Protein AF-A0A4U9IU90-F1 (afdb_monomer)

Nearest PDB structures (foldseek):
  8qzl-assembly1_B  TM=9.603E-01  e=3.098E-11  Klebsiella pneumoniae subsp. pneumoniae DSM 30104 = JCM 1662 = NBRC 14940
  6iol-assembly1_F  TM=9.465E-01  e=9.280E-11  Pseudomonas aeruginosa PAO1
  7b8q-assembly1_A  TM=9.699E-01  e=6.281E-09  Acinetobacter baumannii AYE
  4mt1-assembly1_A  TM=9.505E-01  e=1.331E-08  Neisseria gonorrhoeae PID332
  7b8p-assembly1_B  TM=9.385E-01  e=1.993E-08  Acinetobacter baumannii AYE

Solvent-accessible surface area (backbone atoms only — not comparable to full-atom values): 8534 Å² total; per-residue (Å²): 137,86,73,94,80,64,65,62,66,59,52,53,51,52,50,51,52,49,54,48,51,54,52,52,48,53,52,49,51,41,52,54,40,36,69,75,63,74,38,76,75,67,33,47,53,47,61,54,48,54,58,54,50,52,54,49,49,52,51,52,35,54,74,74,68,51,74,93,44,73,67,56,53,52,51,51,61,58,44,48,60,58,56,47,49,57,40,47,55,52,54,52,44,24,51,48,38,28,69,76,70,66,40,58,72,70,58,14,41,55,52,32,43,72,72,43,49,68,55,54,54,49,50,53,52,52,52,47,56,57,61,64,44,54,85,74,46,97,61,57,74,75,56,54,69,73,66,59,132

Organism: NCBI:txid83655

pLDDT: mean 81.22, std 13.05, range [38.81, 95.06]

Mean predicted aligned error: 9.01 Å

Foldseek 3Di:
DDDPDDCPVVFVVLVVVLVVVVVVLLVVQLVVLCVVVVDNVLSVQLSVQLVVVLVVVVVVCVVVVHDDDPVVSVVSSVVSVVSSVLSCLLSVLLVVQCVPVVDDSVVSSVVSCVVCVVVSVVVVVVVCVVVVVVVVDPAPPVRVVVPDD

Radius of gyration: 19.69 Å; Cα contacts (8 Å, |Δi|>4): 58; chains: 1; bounding box: 50×39×54 Å

Structure (mmCIF, N/CA/C/O backbone):
data_AF-A0A4U9IU90-F1
#
_entry.id   AF-A0A4U9IU90-F1
#
loop_
_atom_site.gro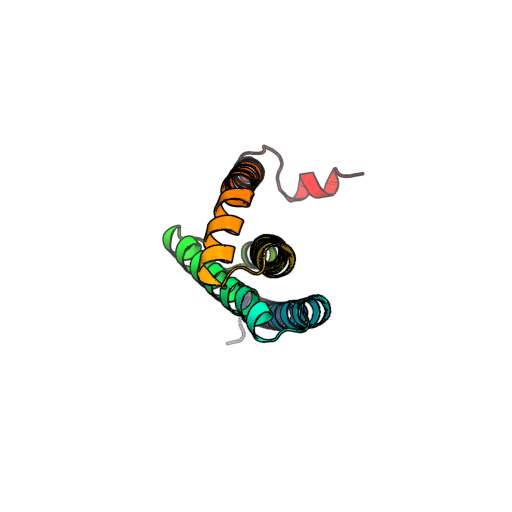up_PDB
_atom_site.id
_atom_site.type_symbol
_atom_site.label_atom_id
_atom_site.label_alt_id
_atom_site.label_comp_id
_atom_site.label_asym_id
_atom_site.label_entity_id
_atom_site.label_seq_id
_atom_site.pdbx_PDB_ins_code
_atom_site.Cartn_x
_atom_site.Cartn_y
_atom_site.Cartn_z
_atom_site.occupancy
_atom_site.B_iso_or_equiv
_atom_site.auth_seq_id
_atom_site.auth_comp_id
_atom_site.auth_asym_id
_atom_site.auth_atom_id
_atom_site.pdbx_PDB_model_num
ATOM 1 N N . MET A 1 1 ? 27.125 -20.574 -32.567 1.00 44.12 1 MET A N 1
ATOM 2 C CA . MET A 1 1 ? 27.398 -19.127 -32.691 1.00 44.12 1 MET A CA 1
ATOM 3 C C . MET A 1 1 ? 27.398 -18.548 -31.287 1.00 44.12 1 MET A C 1
ATOM 5 O O . MET A 1 1 ? 26.368 -18.614 -30.635 1.00 44.12 1 MET A O 1
ATOM 9 N N . VAL A 1 2 ? 28.553 -18.103 -30.790 1.00 51.62 2 VAL A N 1
ATOM 10 C CA . VAL A 1 2 ? 28.676 -17.424 -29.490 1.00 51.62 2 VAL A CA 1
ATOM 11 C C . VAL A 1 2 ? 28.617 -15.930 -29.779 1.00 51.62 2 VAL A C 1
ATOM 13 O O . VAL A 1 2 ? 29.464 -15.429 -30.515 1.00 51.62 2 VAL A O 1
ATOM 16 N N . TYR A 1 3 ? 27.593 -15.244 -29.272 1.00 51.06 3 TYR A N 1
ATOM 17 C CA . TYR A 1 3 ? 27.469 -13.793 -29.396 1.00 51.06 3 TYR A CA 1
ATOM 18 C C . TYR A 1 3 ? 28.326 -13.130 -28.299 1.00 51.06 3 TYR A C 1
ATOM 20 O O . TYR A 1 3 ? 28.070 -13.366 -27.121 1.00 51.06 3 TYR A O 1
ATOM 28 N N . PRO A 1 4 ? 29.357 -12.335 -28.649 1.00 58.31 4 PRO A N 1
ATOM 29 C CA . PRO A 1 4 ? 30.333 -11.801 -27.690 1.00 58.31 4 PRO A CA 1
ATOM 30 C C . PRO A 1 4 ? 29.807 -10.647 -26.817 1.00 58.31 4 PRO A C 1
ATOM 32 O O . PRO A 1 4 ? 30.461 -10.279 -25.848 1.00 58.31 4 PRO A O 1
ATOM 35 N N . TYR A 1 5 ? 28.632 -10.097 -27.131 1.00 50.88 5 TYR A N 1
ATOM 36 C CA . TYR A 1 5 ? 27.915 -9.121 -26.309 1.00 50.88 5 TYR A CA 1
ATOM 37 C C . TYR A 1 5 ? 26.429 -9.466 -26.338 1.00 50.88 5 TYR A C 1
ATOM 39 O O . TYR A 1 5 ? 25.689 -9.027 -27.216 1.00 50.88 5 TYR A O 1
ATOM 47 N N . ASP A 1 6 ? 26.013 -10.298 -25.390 1.00 50.28 6 ASP A N 1
ATOM 48 C CA . ASP A 1 6 ? 24.611 -10.601 -25.147 1.00 50.28 6 ASP A CA 1
ATOM 49 C C . ASP A 1 6 ? 24.228 -10.033 -23.776 1.00 50.28 6 ASP A C 1
ATOM 51 O O . ASP A 1 6 ? 24.677 -10.509 -22.733 1.00 50.28 6 ASP A O 1
ATOM 55 N N . THR A 1 7 ? 23.433 -8.964 -23.770 1.00 62.66 7 THR A N 1
ATOM 56 C CA . THR A 1 7 ? 22.899 -8.361 -22.540 1.00 62.66 7 THR A CA 1
ATOM 57 C C . THR A 1 7 ? 21.668 -9.111 -22.024 1.00 62.66 7 THR A C 1
ATOM 59 O O . THR A 1 7 ? 21.265 -8.915 -20.878 1.00 62.66 7 THR A O 1
ATOM 62 N N . THR A 1 8 ? 21.099 -10.023 -22.820 1.00 68.44 8 THR A N 1
ATOM 63 C CA . THR A 1 8 ? 19.939 -10.851 -22.465 1.00 68.44 8 THR A CA 1
ATOM 64 C C . THR A 1 8 ? 20.164 -11.723 -21.219 1.00 68.44 8 THR A C 1
ATOM 66 O O . THR A 1 8 ? 19.279 -11.730 -20.357 1.00 68.44 8 THR A O 1
ATOM 69 N N . PRO A 1 9 ? 21.312 -12.416 -21.025 1.00 69.44 9 PRO A N 1
ATOM 70 C CA . PRO A 1 9 ? 21.584 -13.131 -19.776 1.00 69.44 9 PRO A CA 1
ATOM 71 C C . PRO A 1 9 ? 21.613 -12.199 -18.559 1.00 69.44 9 PRO A C 1
ATOM 73 O O . PRO A 1 9 ? 21.065 -12.551 -17.517 1.00 69.44 9 PRO A O 1
ATOM 76 N N . PHE A 1 10 ? 22.156 -10.985 -18.690 1.00 63.22 10 PHE A N 1
ATOM 77 C CA . PHE A 1 10 ? 22.214 -10.018 -17.589 1.00 63.22 10 PHE A CA 1
ATOM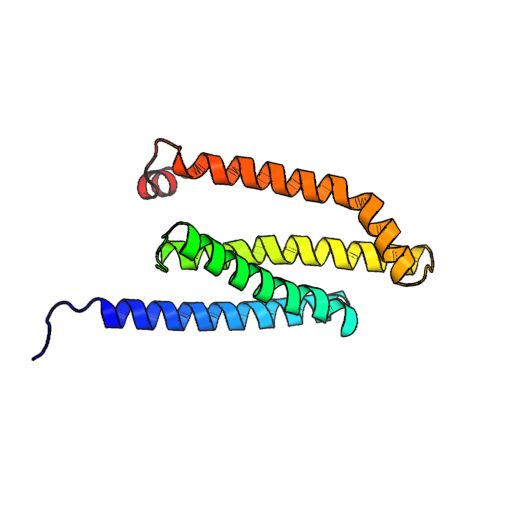 78 C C . PHE A 1 10 ? 20.824 -9.479 -17.210 1.00 63.22 10 PHE A C 1
ATOM 80 O O . PHE A 1 10 ? 20.489 -9.384 -16.028 1.00 63.22 10 PHE A O 1
ATOM 87 N N . VAL A 1 11 ? 19.979 -9.188 -18.207 1.00 68.19 11 VAL A N 1
ATOM 88 C CA . VAL A 1 11 ? 18.581 -8.772 -18.000 1.00 68.19 11 VAL A CA 1
ATOM 89 C C . VAL A 1 11 ? 17.774 -9.891 -17.340 1.00 68.19 11 VAL A C 1
ATOM 91 O O . VAL A 1 11 ? 17.037 -9.641 -16.390 1.00 68.19 11 VAL A O 1
ATOM 94 N N . LYS A 1 12 ? 17.945 -11.141 -17.785 1.00 73.31 12 LYS A N 1
ATOM 95 C CA . LYS A 1 12 ? 17.222 -12.292 -17.228 1.00 73.31 12 LYS A CA 1
ATOM 96 C C . LYS A 1 12 ? 17.593 -12.563 -15.766 1.00 73.31 12 LYS A C 1
ATOM 98 O O . LYS A 1 12 ? 16.704 -12.833 -14.963 1.00 73.31 12 LYS A O 1
ATOM 103 N N . ILE A 1 13 ? 18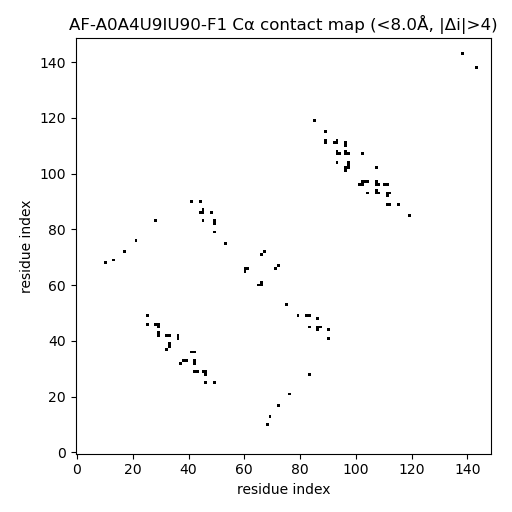.877 -12.444 -15.418 1.00 73.62 13 ILE A N 1
ATOM 104 C CA . ILE A 1 13 ? 19.359 -12.573 -14.033 1.00 73.62 13 ILE A CA 1
ATOM 105 C C . ILE A 1 13 ? 18.826 -11.421 -13.172 1.00 73.62 13 ILE A C 1
ATOM 107 O O . ILE A 1 13 ? 18.309 -11.664 -12.087 1.00 73.62 13 ILE A O 1
ATOM 111 N N . SER A 1 14 ? 18.859 -10.186 -13.681 1.00 66.94 14 SER A N 1
ATOM 112 C CA . SER A 1 14 ? 18.351 -9.009 -12.961 1.00 66.94 14 SER A CA 1
ATOM 113 C C . SER A 1 14 ? 16.845 -9.096 -12.687 1.00 66.94 14 SER A C 1
ATOM 115 O O . SER A 1 14 ? 16.394 -8.747 -11.601 1.00 66.94 14 SER A O 1
ATOM 117 N N . ILE A 1 15 ? 16.054 -9.604 -13.640 1.00 75.00 15 ILE A N 1
ATOM 118 C CA . ILE A 1 15 ? 14.620 -9.854 -13.425 1.00 75.00 15 ILE A CA 1
ATOM 119 C C . ILE A 1 15 ? 14.416 -10.933 -12.359 1.00 75.00 15 ILE A C 1
ATOM 121 O O . ILE A 1 15 ? 13.566 -10.764 -11.488 1.00 75.00 15 ILE A O 1
ATOM 125 N N . HIS A 1 16 ? 15.183 -12.025 -12.409 1.00 78.00 16 HIS A N 1
ATOM 126 C CA . HIS A 1 16 ? 15.056 -13.111 -11.439 1.00 78.00 16 HIS A CA 1
ATOM 127 C C . HIS A 1 16 ? 15.366 -12.653 -10.009 1.00 78.00 16 HIS A C 1
ATOM 129 O O . HIS A 1 16 ? 14.582 -12.933 -9.104 1.00 78.00 16 HIS A O 1
ATOM 135 N N . GLU A 1 17 ? 16.456 -11.905 -9.820 1.00 77.00 17 GLU A N 1
ATOM 136 C CA . GLU A 1 17 ? 16.823 -11.340 -8.518 1.00 77.00 17 GLU A CA 1
ATO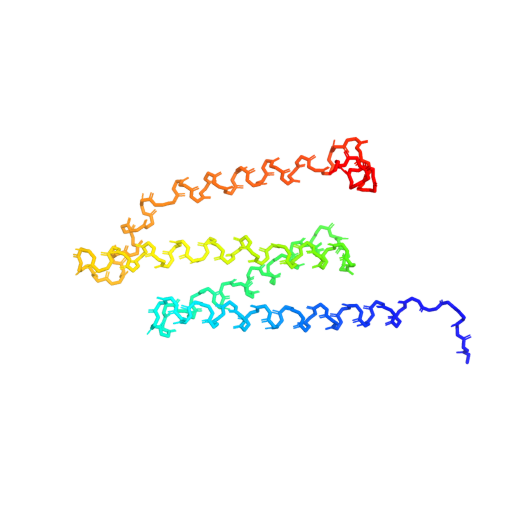M 137 C C . GLU A 1 17 ? 15.736 -10.405 -7.987 1.00 77.00 17 GLU A C 1
ATOM 139 O O . GLU A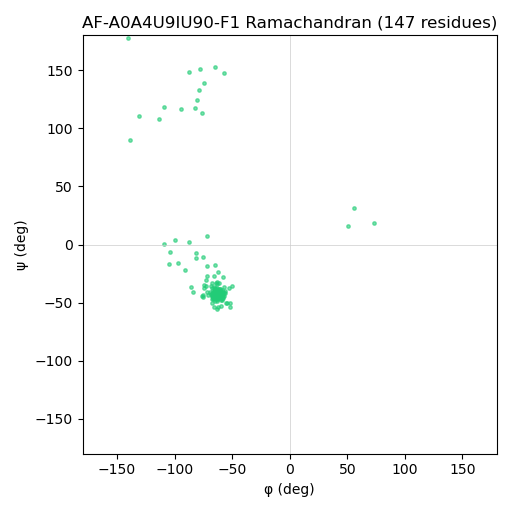 1 17 ? 15.298 -10.564 -6.855 1.00 77.00 17 GLU A O 1
ATOM 144 N N . VAL A 1 18 ? 15.201 -9.500 -8.812 1.00 74.81 18 VAL A N 1
ATOM 145 C CA . VAL A 1 18 ? 14.134 -8.595 -8.358 1.00 74.81 18 VAL A CA 1
ATOM 146 C C . VAL A 1 18 ? 12.869 -9.362 -7.991 1.00 74.81 18 VAL A C 1
ATOM 148 O O . VAL A 1 18 ? 12.259 -9.059 -6.974 1.00 74.81 18 VAL A O 1
ATOM 151 N N . VAL A 1 19 ? 12.465 -10.369 -8.771 1.00 78.94 19 VAL A N 1
ATOM 152 C CA . VAL A 1 19 ? 11.297 -11.198 -8.425 1.00 78.94 19 VAL A CA 1
ATOM 153 C C . VAL A 1 19 ? 11.510 -11.906 -7.086 1.00 78.94 19 VAL A C 1
ATOM 155 O O . VAL A 1 19 ? 10.589 -11.960 -6.271 1.00 78.94 19 VAL A O 1
ATOM 158 N N . LYS A 1 20 ? 12.725 -12.397 -6.825 1.00 82.75 20 LYS A N 1
ATOM 159 C CA . LYS A 1 20 ? 13.089 -12.977 -5.532 1.00 82.75 20 LYS A CA 1
ATOM 160 C C . LYS A 1 20 ? 13.000 -11.938 -4.410 1.00 82.75 20 LYS A C 1
ATOM 162 O O . LYS A 1 20 ? 12.353 -12.209 -3.404 1.00 82.75 20 LYS A O 1
ATOM 167 N N . THR A 1 21 ? 13.544 -10.736 -4.608 1.00 82.31 21 THR A N 1
ATOM 168 C CA . THR A 1 21 ? 13.454 -9.635 -3.634 1.00 82.31 21 THR A CA 1
ATOM 169 C C . THR A 1 21 ? 12.008 -9.204 -3.381 1.00 82.31 21 THR A C 1
ATOM 171 O O . THR A 1 21 ? 11.645 -8.940 -2.240 1.00 82.31 21 THR A O 1
ATOM 174 N N . LEU A 1 22 ? 11.149 -9.172 -4.408 1.00 78.94 22 LEU A N 1
ATOM 175 C CA . LEU A 1 22 ? 9.717 -8.889 -4.254 1.00 78.94 22 LEU A CA 1
ATOM 176 C C . LEU A 1 22 ? 9.041 -9.943 -3.368 1.00 78.94 22 LEU A C 1
ATOM 178 O O . LEU A 1 22 ? 8.247 -9.598 -2.495 1.00 78.94 22 LEU A O 1
ATOM 182 N N . PHE A 1 23 ? 9.370 -11.221 -3.566 1.00 84.31 23 PHE A N 1
ATOM 183 C CA . PHE A 1 23 ? 8.822 -12.308 -2.759 1.00 84.31 23 PHE A CA 1
ATOM 184 C C . PHE A 1 23 ? 9.313 -12.254 -1.305 1.00 84.31 23 PHE A C 1
ATOM 186 O O . PHE A 1 23 ? 8.511 -12.364 -0.378 1.00 84.31 23 PHE A O 1
ATOM 193 N N . GLU A 1 24 ? 10.610 -12.014 -1.097 1.00 85.62 24 GLU A N 1
ATOM 194 C CA . GLU A 1 24 ? 11.198 -11.797 0.229 1.00 85.62 24 GLU A CA 1
ATOM 195 C C . GLU A 1 24 ? 10.552 -10.597 0.937 1.00 85.62 24 GLU A C 1
ATOM 197 O O . GLU A 1 24 ? 10.175 -10.706 2.103 1.00 85.62 24 GLU A O 1
ATOM 202 N N . ALA A 1 25 ? 10.335 -9.484 0.228 1.00 82.44 25 ALA A N 1
ATOM 203 C CA . ALA A 1 25 ? 9.681 -8.296 0.770 1.00 82.44 25 ALA A CA 1
ATOM 204 C C . ALA A 1 25 ? 8.240 -8.580 1.218 1.00 82.44 25 ALA A C 1
ATOM 206 O O . ALA A 1 25 ? 7.859 -8.188 2.318 1.00 82.44 25 ALA A O 1
ATOM 207 N N . ILE A 1 26 ? 7.446 -9.305 0.421 1.00 82.62 26 ILE A N 1
ATOM 208 C CA . ILE A 1 26 ? 6.070 -9.679 0.793 1.00 82.62 26 ILE A CA 1
ATOM 209 C C . ILE A 1 26 ? 6.060 -10.543 2.063 1.00 82.62 26 ILE A C 1
ATOM 211 O O . ILE A 1 26 ? 5.240 -10.313 2.954 1.00 82.62 26 ILE A O 1
ATOM 215 N N . ILE A 1 27 ? 6.979 -11.508 2.174 1.00 87.44 27 ILE A N 1
ATOM 216 C CA . ILE A 1 27 ? 7.109 -12.349 3.375 1.00 87.44 27 ILE A CA 1
ATOM 217 C C . ILE A 1 27 ? 7.487 -11.503 4.593 1.00 87.44 27 ILE A C 1
ATOM 219 O O . ILE A 1 27 ? 6.900 -11.670 5.662 1.00 87.44 27 ILE A O 1
ATOM 223 N N . LEU A 1 28 ? 8.447 -10.588 4.443 1.00 86.31 28 LEU A N 1
ATOM 224 C CA . LEU A 1 28 ? 8.873 -9.703 5.525 1.00 86.31 28 LEU A CA 1
ATOM 225 C C . LEU A 1 28 ? 7.731 -8.800 5.995 1.00 86.31 28 LEU A C 1
ATOM 227 O O . LEU A 1 28 ? 7.493 -8.704 7.197 1.00 86.31 28 LEU A O 1
ATOM 231 N N . VAL A 1 29 ? 6.976 -8.206 5.069 1.00 82.62 29 VAL A N 1
ATOM 232 C CA . VAL A 1 29 ? 5.786 -7.406 5.390 1.00 82.62 29 VAL A CA 1
ATOM 233 C C . VAL A 1 29 ? 4.766 -8.248 6.150 1.00 82.62 29 VAL A C 1
ATOM 235 O O . VAL A 1 29 ? 4.268 -7.811 7.184 1.00 82.62 29 VAL A O 1
ATOM 238 N N . PHE A 1 30 ? 4.486 -9.472 5.695 1.00 84.69 30 PHE A N 1
ATOM 239 C CA . PHE A 1 30 ? 3.567 -10.372 6.393 1.00 84.69 30 PHE A CA 1
ATOM 240 C C . PHE A 1 30 ? 4.027 -10.668 7.827 1.00 84.69 30 PHE A C 1
ATOM 242 O O . PHE A 1 30 ? 3.221 -10.588 8.753 1.00 84.69 30 PHE A O 1
ATOM 249 N N . LEU A 1 31 ? 5.313 -10.972 8.029 1.00 86.94 31 LEU A N 1
ATOM 250 C CA . LEU A 1 31 ? 5.870 -11.268 9.352 1.00 86.94 31 LEU A CA 1
ATOM 251 C C . LEU A 1 31 ? 5.805 -10.066 10.295 1.00 86.94 31 LEU A C 1
ATOM 253 O O . LEU A 1 31 ? 5.380 -10.216 11.440 1.00 86.94 31 LEU A O 1
ATOM 257 N N . VAL A 1 32 ? 6.193 -8.880 9.821 1.00 84.81 32 VAL A N 1
ATOM 258 C CA . VAL A 1 32 ? 6.138 -7.648 10.618 1.00 84.81 32 VAL A CA 1
ATOM 259 C C . VAL A 1 32 ? 4.690 -7.333 10.987 1.00 84.81 32 VAL A C 1
ATOM 261 O O . VAL A 1 32 ? 4.389 -7.132 12.160 1.00 84.81 32 VAL A O 1
ATOM 264 N N . MET A 1 33 ? 3.766 -7.399 10.027 1.00 80.88 33 MET A N 1
ATOM 265 C CA . MET A 1 33 ? 2.346 -7.168 10.293 1.00 80.88 33 MET A CA 1
ATOM 266 C C . MET A 1 33 ? 1.765 -8.172 11.280 1.00 80.88 33 MET A C 1
ATOM 268 O O . MET A 1 33 ? 1.009 -7.797 12.175 1.00 80.88 33 MET A O 1
ATOM 272 N N . TYR A 1 34 ? 2.133 -9.445 11.153 1.00 84.69 34 TYR A N 1
ATOM 273 C CA . TYR A 1 34 ? 1.698 -10.480 12.083 1.00 84.69 34 TYR A CA 1
ATOM 274 C C . TYR A 1 34 ? 2.195 -10.240 13.505 1.00 84.69 34 TYR A C 1
ATOM 276 O O . TYR A 1 34 ? 1.440 -10.445 14.455 1.00 84.69 34 TYR A O 1
ATOM 284 N N . LEU A 1 35 ? 3.422 -9.743 13.655 1.00 85.88 35 LEU A N 1
ATOM 285 C CA . LEU A 1 35 ? 3.991 -9.408 14.953 1.00 85.88 35 LEU A CA 1
ATOM 286 C C . LEU A 1 35 ? 3.258 -8.240 15.634 1.00 85.88 35 LEU A C 1
ATOM 288 O O . LEU A 1 35 ? 3.010 -8.315 16.835 1.00 85.88 35 LEU A O 1
ATOM 292 N N . PHE A 1 36 ? 2.882 -7.200 14.884 1.00 78.88 36 PHE A N 1
ATOM 293 C CA . PHE A 1 36 ? 2.178 -6.035 15.435 1.00 78.88 36 PHE A CA 1
ATOM 294 C C . PHE A 1 36 ? 0.696 -6.301 15.722 1.00 78.88 36 PHE A C 1
ATOM 296 O O . PHE A 1 36 ? 0.202 -5.919 16.779 1.00 78.88 36 PHE A O 1
ATOM 303 N N . LEU A 1 37 ? -0.018 -6.956 14.800 1.00 76.00 37 LEU A N 1
ATOM 304 C CA . LEU A 1 37 ? -1.474 -7.111 14.897 1.00 76.00 37 LEU A CA 1
ATOM 305 C C . LEU A 1 37 ? -1.916 -8.385 15.621 1.00 76.00 37 LEU A C 1
ATOM 307 O O . LEU A 1 37 ? -3.060 -8.448 16.060 1.00 76.00 37 LEU A O 1
ATOM 311 N N . GLN A 1 38 ? -1.067 -9.420 15.700 1.00 82.19 38 GLN A N 1
ATOM 312 C CA . GLN A 1 38 ? -1.375 -10.731 16.304 1.00 82.19 38 GLN A CA 1
ATOM 313 C C . GLN A 1 38 ? -2.688 -11.386 15.808 1.00 82.19 38 GLN A C 1
ATOM 315 O O . GLN A 1 38 ? -3.195 -12.334 16.406 1.00 82.19 38 GLN A O 1
ATOM 320 N N . ASN A 1 39 ? -3.237 -10.910 14.686 1.00 80.56 39 ASN A N 1
ATOM 321 C CA . ASN A 1 39 ? -4.503 -11.339 14.105 1.00 80.56 39 ASN A CA 1
ATOM 322 C C . ASN A 1 39 ? -4.307 -11.636 12.615 1.00 80.56 39 ASN A C 1
ATOM 324 O O . ASN A 1 39 ? -4.136 -10.728 11.802 1.00 80.56 39 ASN A O 1
ATOM 328 N N . LEU A 1 40 ? -4.397 -12.918 12.244 1.00 79.75 40 LEU A N 1
ATOM 329 C CA . LEU A 1 40 ? -4.206 -13.385 10.864 1.00 79.75 40 LEU A CA 1
ATOM 330 C C . LEU A 1 40 ? -5.163 -12.737 9.855 1.00 79.75 40 LEU A C 1
ATOM 332 O O . LEU A 1 40 ? -4.846 -12.636 8.674 1.00 79.75 40 LEU A O 1
ATOM 336 N N . ARG A 1 41 ? -6.356 -12.316 10.286 1.00 83.12 41 ARG A N 1
ATOM 337 C CA . ARG A 1 41 ? -7.344 -11.731 9.369 1.00 83.12 41 ARG A CA 1
ATOM 338 C C . ARG A 1 41 ? -6.963 -10.314 8.959 1.00 83.12 41 ARG A C 1
ATOM 340 O O . ARG A 1 41 ? -7.161 -9.954 7.804 1.00 83.12 41 ARG A O 1
ATOM 347 N N . ALA A 1 42 ? -6.411 -9.538 9.888 1.00 82.44 42 ALA A N 1
ATOM 348 C CA . ALA A 1 42 ? -5.981 -8.171 9.630 1.00 82.44 42 ALA A CA 1
ATOM 349 C C . ALA A 1 42 ? -4.703 -8.139 8.777 1.00 82.44 42 ALA A C 1
ATOM 351 O O . ALA A 1 42 ? -4.567 -7.304 7.886 1.00 82.44 42 ALA A O 1
ATOM 352 N N . THR A 1 43 ? -3.799 -9.101 8.980 1.00 85.50 43 THR A N 1
ATOM 353 C CA . THR A 1 43 ? -2.522 -9.174 8.253 1.00 85.50 43 THR A CA 1
ATOM 354 C C . THR A 1 43 ? -2.680 -9.576 6.792 1.00 85.50 43 THR A C 1
ATOM 356 O O . THR A 1 43 ? -1.875 -9.174 5.958 1.00 85.50 43 THR A O 1
ATOM 359 N N . LEU A 1 44 ? -3.739 -10.318 6.453 1.00 86.12 44 LEU A N 1
ATOM 360 C CA . LEU A 1 44 ? -4.042 -10.686 5.069 1.00 86.12 44 LEU A CA 1
ATOM 361 C C . LEU A 1 44 ? -4.397 -9.479 4.191 1.00 86.12 44 LEU A C 1
ATOM 363 O O . LEU A 1 44 ? -4.181 -9.534 2.980 1.00 86.12 44 LEU A O 1
ATOM 367 N N . ILE A 1 45 ? -4.923 -8.397 4.776 1.00 88.56 45 ILE A N 1
ATOM 368 C CA . ILE A 1 45 ? -5.372 -7.222 4.019 1.00 88.56 45 ILE A CA 1
ATOM 369 C C . ILE A 1 45 ? -4.181 -6.556 3.288 1.00 88.56 45 ILE A C 1
ATOM 371 O O . ILE A 1 45 ? -4.227 -6.495 2.056 1.00 88.56 45 ILE A O 1
ATOM 375 N N . PRO A 1 46 ? -3.080 -6.149 3.962 1.00 85.75 46 PRO A N 1
ATOM 376 C CA . PRO A 1 46 ? -1.890 -5.632 3.282 1.00 85.75 46 PRO A CA 1
ATOM 377 C C . PRO A 1 46 ? -1.229 -6.655 2.352 1.00 85.75 46 PRO A C 1
ATOM 379 O O . PRO A 1 46 ? -0.792 -6.301 1.258 1.00 85.75 46 PRO A O 1
ATOM 382 N N . THR A 1 47 ? -1.173 -7.931 2.754 1.00 86.38 47 THR A N 1
ATOM 383 C CA . THR A 1 47 ? -0.512 -8.989 1.970 1.00 86.38 47 THR A CA 1
ATOM 384 C C . THR A 1 47 ? -1.148 -9.195 0.602 1.00 86.38 47 THR A C 1
ATOM 386 O O . THR A 1 47 ? -0.440 -9.512 -0.347 1.00 86.38 47 THR A O 1
ATOM 389 N N . ILE A 1 48 ? -2.463 -9.003 0.479 1.00 88.56 48 ILE A N 1
ATOM 390 C CA . ILE A 1 48 ? -3.165 -9.077 -0.808 1.00 88.56 48 ILE A CA 1
ATOM 391 C C . ILE A 1 48 ? -3.107 -7.731 -1.543 1.00 88.56 48 ILE A C 1
ATOM 393 O O . ILE A 1 48 ? -2.972 -7.711 -2.766 1.00 88.56 48 ILE A O 1
ATOM 397 N N . ALA A 1 49 ? -3.172 -6.610 -0.821 1.00 88.50 49 ALA A N 1
ATOM 398 C CA . ALA A 1 49 ? -3.151 -5.279 -1.422 1.00 88.50 49 ALA A CA 1
ATOM 399 C C . ALA A 1 49 ? -1.859 -5.010 -2.214 1.00 88.50 49 ALA A C 1
ATOM 401 O O . ALA A 1 49 ? -1.927 -4.550 -3.354 1.00 88.50 49 ALA A O 1
ATOM 402 N N . VAL A 1 50 ? -0.692 -5.353 -1.657 1.00 87.31 50 VAL A N 1
ATOM 403 C CA . VAL A 1 50 ? 0.612 -5.081 -2.291 1.00 87.31 50 VAL A CA 1
ATOM 404 C C . VAL A 1 50 ? 0.746 -5.751 -3.673 1.00 87.31 50 VAL A C 1
ATOM 406 O O . VAL A 1 50 ? 1.003 -5.036 -4.645 1.00 87.31 50 VAL A O 1
ATOM 409 N N . PRO A 1 51 ? 0.518 -7.072 -3.840 1.00 86.56 51 PRO A N 1
ATOM 410 C CA . PRO A 1 51 ? 0.542 -7.715 -5.155 1.00 86.56 51 PRO A CA 1
ATOM 411 C C . PRO A 1 51 ? -0.444 -7.112 -6.157 1.00 86.56 51 PRO A C 1
ATOM 413 O O . PRO A 1 51 ? -0.099 -6.945 -7.326 1.00 86.56 51 PRO A O 1
ATOM 416 N N . VAL A 1 52 ? -1.661 -6.773 -5.718 1.00 91.50 52 VAL A N 1
ATOM 417 C CA . VAL A 1 52 ? -2.693 -6.204 -6.599 1.00 91.50 52 VAL A CA 1
ATOM 418 C C . VAL A 1 52 ? -2.243 -4.856 -7.156 1.00 91.50 52 VAL A C 1
ATOM 420 O O . VAL A 1 52 ? -2.362 -4.623 -8.360 1.00 91.50 52 VAL A O 1
ATOM 423 N N . VAL A 1 53 ? -1.675 -3.989 -6.314 1.00 90.62 53 VAL A N 1
ATOM 424 C CA . VAL A 1 53 ? -1.188 -2.682 -6.767 1.00 90.62 53 VAL A CA 1
ATOM 425 C C . VAL A 1 53 ? 0.018 -2.830 -7.691 1.00 90.62 53 VAL A C 1
ATOM 427 O O . VAL A 1 53 ? 0.039 -2.187 -8.736 1.00 90.62 53 VAL A O 1
ATOM 430 N N . LEU A 1 54 ? 0.969 -3.721 -7.384 1.00 88.38 54 LEU A N 1
ATOM 431 C CA . LEU A 1 54 ? 2.127 -3.978 -8.252 1.00 88.38 54 LEU A CA 1
ATOM 432 C C . LEU A 1 54 ? 1.705 -4.449 -9.651 1.00 88.38 54 LEU A C 1
ATOM 434 O O . LEU A 1 54 ? 2.203 -3.939 -10.655 1.00 88.38 54 LEU A O 1
ATOM 438 N N . LEU A 1 55 ? 0.749 -5.379 -9.735 1.00 88.62 55 LEU A N 1
ATOM 439 C CA . LEU A 1 55 ? 0.179 -5.819 -11.012 1.00 88.62 55 LEU A CA 1
ATOM 440 C C . LEU A 1 55 ? -0.497 -4.661 -11.761 1.00 88.62 55 LEU A C 1
ATOM 442 O O . LEU A 1 55 ? -0.323 -4.526 -12.973 1.00 88.62 55 LEU A O 1
ATOM 446 N N . GLY A 1 56 ? -1.210 -3.791 -11.041 1.00 91.62 56 GLY A N 1
ATOM 447 C CA . GLY A 1 56 ? -1.769 -2.559 -11.595 1.00 91.62 56 GLY A CA 1
ATOM 448 C C . GLY A 1 56 ? -0.696 -1.615 -12.142 1.00 91.62 56 GLY A C 1
ATOM 449 O O . GLY A 1 56 ? -0.838 -1.095 -13.24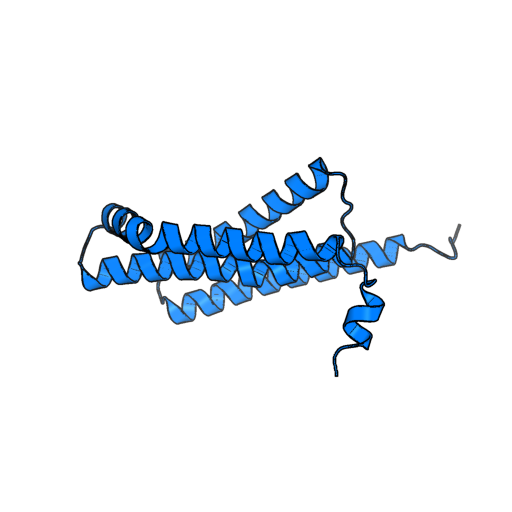8 1.00 91.62 56 GLY A O 1
ATOM 450 N N . THR A 1 57 ? 0.416 -1.439 -11.424 1.00 90.75 57 THR A N 1
ATOM 451 C CA . THR A 1 57 ? 1.552 -0.629 -11.881 1.00 90.75 57 THR A CA 1
ATOM 452 C C . THR A 1 57 ? 2.139 -1.182 -13.176 1.00 90.75 57 THR A C 1
ATOM 454 O O . THR A 1 57 ? 2.358 -0.415 -14.110 1.00 90.75 57 THR A O 1
ATOM 457 N N . PHE A 1 58 ? 2.328 -2.501 -13.290 1.00 87.25 58 PHE A N 1
ATOM 458 C CA . PHE A 1 58 ? 2.784 -3.121 -14.538 1.00 87.25 58 PHE A CA 1
ATOM 459 C C . PHE A 1 58 ? 1.822 -2.875 -15.705 1.00 87.25 58 PHE A C 1
ATOM 461 O O . PHE A 1 58 ? 2.275 -2.582 -16.811 1.00 87.25 58 PHE A O 1
ATOM 468 N N . ALA A 1 59 ? 0.509 -2.950 -15.467 1.00 89.69 59 ALA A N 1
ATOM 469 C CA . ALA A 1 59 ? -0.494 -2.669 -16.492 1.00 89.69 59 ALA A CA 1
ATOM 470 C C . ALA A 1 59 ? -0.421 -1.213 -16.981 1.00 89.69 59 ALA A C 1
ATOM 472 O O . ALA A 1 59 ? -0.455 -0.961 -18.185 1.00 89.69 59 ALA A O 1
ATOM 473 N N . VAL A 1 60 ? -0.257 -0.259 -16.060 1.00 92.12 60 VAL A N 1
ATOM 474 C CA . VAL A 1 60 ? -0.088 1.162 -16.394 1.00 92.12 60 VAL A CA 1
ATOM 475 C C . VAL A 1 60 ? 1.220 1.390 -17.155 1.00 92.12 60 VAL A C 1
ATOM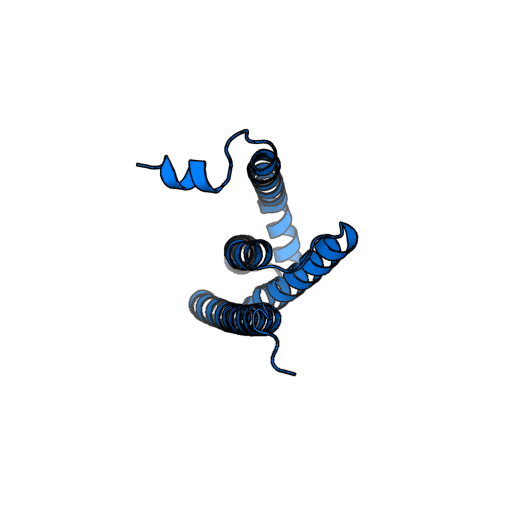 477 O O . VAL A 1 60 ? 1.206 2.026 -18.205 1.00 92.12 60 VAL A O 1
ATOM 480 N N . LEU A 1 61 ? 2.341 0.827 -16.695 1.00 87.44 61 LEU A N 1
ATOM 481 C CA . LEU A 1 61 ? 3.627 0.931 -17.394 1.00 87.44 61 LEU A CA 1
ATOM 482 C C . LEU A 1 61 ? 3.536 0.402 -18.831 1.00 87.44 61 LEU A C 1
ATOM 484 O O . LEU A 1 61 ? 3.999 1.070 -19.755 1.00 87.44 61 LEU A O 1
ATOM 488 N N . ALA A 1 62 ? 2.882 -0.746 -19.026 1.00 83.50 62 ALA A N 1
ATOM 489 C CA . ALA A 1 62 ? 2.654 -1.319 -20.347 1.00 83.50 62 ALA A CA 1
ATOM 490 C C . ALA A 1 62 ? 1.770 -0.418 -21.228 1.00 83.50 62 ALA A C 1
ATOM 492 O O . ALA A 1 62 ? 2.080 -0.229 -22.403 1.00 83.50 62 ALA A O 1
ATOM 493 N N . ALA A 1 63 ? 0.716 0.187 -20.667 1.00 90.06 63 ALA A N 1
ATOM 494 C CA . ALA A 1 63 ? -0.167 1.105 -21.389 1.00 90.06 63 ALA A CA 1
ATOM 495 C C . ALA A 1 63 ? 0.556 2.377 -21.872 1.00 90.06 63 ALA A C 1
ATOM 497 O O . ALA A 1 63 ? 0.262 2.879 -22.955 1.00 90.06 63 ALA A O 1
ATOM 498 N N . PHE A 1 64 ? 1.528 2.872 -21.103 1.00 86.88 64 PHE A N 1
ATOM 499 C CA . PHE A 1 64 ? 2.366 4.016 -21.477 1.00 86.88 64 PHE A CA 1
ATOM 500 C C . PHE A 1 64 ? 3.619 3.630 -22.291 1.00 86.88 64 PHE A C 1
ATOM 502 O O . PHE A 1 64 ? 4.416 4.500 -22.635 1.00 86.88 64 PHE A O 1
ATOM 509 N N . GLY A 1 65 ? 3.804 2.345 -22.619 1.00 82.62 65 GLY A N 1
ATOM 510 C CA . GLY A 1 65 ? 4.936 1.863 -23.417 1.00 82.62 65 GLY A CA 1
ATOM 511 C C . GLY A 1 65 ? 6.282 1.853 -22.682 1.00 82.62 65 GLY A C 1
ATOM 512 O O . GLY A 1 65 ? 7.330 1.800 -23.327 1.00 82.62 65 GLY A O 1
ATOM 513 N N . PHE A 1 66 ? 6.284 1.901 -21.346 1.00 82.12 66 PHE A N 1
ATOM 514 C CA . PHE A 1 66 ? 7.506 1.764 -20.556 1.00 82.12 66 PHE A CA 1
ATOM 515 C C . PHE A 1 66 ? 7.985 0.309 -20.537 1.00 82.12 66 PHE A C 1
ATOM 517 O O . PHE A 1 66 ? 7.201 -0.627 -20.384 1.00 82.12 66 PHE A O 1
ATOM 524 N N . SER A 1 67 ? 9.298 0.114 -20.661 1.00 79.75 67 SER A N 1
ATOM 525 C CA . SER A 1 67 ? 9.926 -1.203 -20.557 1.00 79.75 67 SER A CA 1
ATOM 526 C C . SER A 1 67 ? 10.275 -1.548 -19.111 1.00 79.75 67 SER A C 1
ATOM 528 O O . SER A 1 67 ? 10.642 -0.677 -18.322 1.00 79.75 67 SER A O 1
ATOM 530 N N . ILE A 1 68 ? 10.221 -2.840 -18.778 1.00 81.25 68 ILE A N 1
ATOM 531 C CA . ILE A 1 68 ? 10.741 -3.343 -17.504 1.00 81.25 68 ILE A CA 1
ATOM 532 C C . ILE A 1 68 ? 12.267 -3.384 -1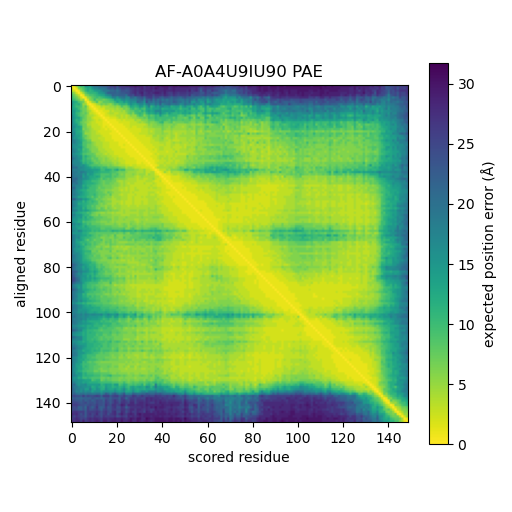7.602 1.00 81.25 68 ILE A C 1
ATOM 534 O O . ILE A 1 68 ? 12.837 -4.158 -18.368 1.00 81.25 68 ILE A O 1
ATOM 538 N N . ASN A 1 69 ? 12.929 -2.538 -16.824 1.00 78.75 69 ASN A N 1
ATOM 539 C CA . ASN A 1 69 ? 14.380 -2.437 -16.744 1.00 78.75 69 ASN A CA 1
ATOM 540 C C . ASN A 1 69 ? 14.823 -2.208 -15.291 1.00 78.75 69 ASN A C 1
ATOM 542 O O . ASN A 1 69 ? 14.004 -2.086 -14.381 1.00 78.75 69 ASN A O 1
ATOM 546 N N . THR A 1 70 ? 16.130 -2.136 -15.056 1.00 76.81 70 THR A N 1
ATOM 547 C CA . THR A 1 70 ? 16.684 -1.995 -13.704 1.00 76.81 70 THR A CA 1
ATOM 548 C C . THR A 1 70 ? 16.152 -0.765 -12.956 1.00 76.81 70 THR A C 1
ATOM 550 O O . THR A 1 70 ? 15.882 -0.871 -11.765 1.00 76.81 70 THR A O 1
ATOM 553 N N . LEU A 1 71 ? 15.922 0.373 -13.628 1.00 81.44 71 LEU A N 1
ATOM 554 C CA . LEU A 1 71 ? 15.361 1.582 -13.002 1.00 81.44 71 LEU A CA 1
ATOM 555 C C . LEU A 1 71 ? 13.903 1.381 -12.578 1.00 81.44 71 LEU A C 1
ATOM 557 O O . LEU A 1 71 ? 13.550 1.703 -11.445 1.00 81.44 71 LEU A O 1
ATOM 561 N N . THR A 1 72 ? 13.057 0.825 -13.452 1.00 83.62 72 THR A N 1
ATOM 562 C CA . THR A 1 72 ? 11.647 0.566 -13.108 1.00 83.62 72 THR A CA 1
ATOM 563 C C . THR A 1 72 ? 11.531 -0.477 -12.001 1.00 83.62 72 THR A C 1
ATOM 565 O O . THR A 1 72 ? 10.694 -0.349 -11.116 1.00 83.62 72 THR A O 1
ATOM 568 N N . MET A 1 73 ? 12.404 -1.488 -12.017 1.00 82.06 73 MET A N 1
ATOM 569 C CA . MET A 1 73 ? 12.479 -2.513 -10.977 1.00 82.06 73 MET A CA 1
ATOM 570 C C . MET A 1 73 ? 12.890 -1.928 -9.622 1.00 82.06 73 MET A C 1
ATOM 572 O O . MET A 1 73 ? 12.255 -2.225 -8.614 1.00 82.06 73 MET A O 1
ATOM 576 N N . PHE A 1 74 ? 13.886 -1.038 -9.597 1.00 79.31 74 PHE A N 1
ATOM 577 C CA . PHE A 1 74 ? 14.289 -0.342 -8.373 1.00 79.31 74 PHE A CA 1
ATOM 578 C C . PHE A 1 74 ? 13.168 0.561 -7.839 1.00 79.31 74 PHE A C 1
ATOM 580 O O . PHE A 1 74 ? 12.886 0.569 -6.642 1.00 79.31 74 PHE A O 1
ATOM 587 N N . GLY A 1 75 ? 12.474 1.266 -8.738 1.00 85.12 75 GLY A N 1
ATOM 588 C CA . GLY A 1 75 ? 11.296 2.062 -8.397 1.00 85.12 75 GLY A CA 1
ATOM 589 C C . GLY A 1 75 ? 10.181 1.229 -7.762 1.00 85.12 75 GLY A C 1
ATOM 590 O O . GLY A 1 75 ? 9.579 1.671 -6.790 1.00 85.12 75 GLY A O 1
ATOM 591 N N . MET A 1 76 ? 9.945 0.005 -8.244 1.00 84.06 76 MET A N 1
ATOM 592 C CA . MET A 1 76 ? 8.948 -0.896 -7.652 1.00 84.06 76 MET A CA 1
ATOM 593 C C . MET A 1 76 ? 9.321 -1.358 -6.244 1.00 84.06 76 MET A C 1
ATOM 595 O O . MET A 1 76 ? 8.451 -1.402 -5.379 1.00 84.06 76 MET A O 1
ATOM 599 N N . VAL A 1 77 ? 10.598 -1.652 -5.982 1.00 81.88 77 VAL A N 1
ATOM 600 C CA . VAL A 1 77 ? 11.057 -2.005 -4.628 1.00 81.88 77 VAL A CA 1
ATOM 601 C C . VAL A 1 77 ? 10.843 -0.841 -3.657 1.00 81.88 77 VAL A C 1
ATOM 603 O O . VAL A 1 77 ? 10.321 -1.047 -2.564 1.00 81.88 77 VAL A O 1
ATOM 606 N N . LEU A 1 78 ? 11.172 0.389 -4.065 1.00 84.69 78 LEU A N 1
ATOM 607 C CA . LEU A 1 78 ? 10.915 1.585 -3.254 1.00 84.69 78 LEU A CA 1
ATOM 608 C C . LEU A 1 78 ? 9.413 1.835 -3.050 1.00 84.69 78 LEU A C 1
ATOM 610 O O . LEU A 1 78 ? 8.991 2.198 -1.953 1.00 84.69 78 LEU A O 1
ATOM 614 N N . ALA A 1 79 ? 8.601 1.604 -4.084 1.00 85.38 79 ALA A N 1
ATOM 615 C CA . ALA A 1 79 ? 7.155 1.777 -4.017 1.00 85.38 79 ALA A CA 1
ATOM 616 C C . ALA A 1 79 ? 6.496 0.825 -3.012 1.00 85.38 79 ALA A C 1
ATOM 618 O O . ALA A 1 79 ? 5.525 1.222 -2.379 1.00 85.38 79 ALA A O 1
ATOM 619 N N . ILE A 1 80 ? 7.023 -0.387 -2.803 1.00 85.06 80 ILE A N 1
ATOM 620 C CA . ILE A 1 80 ? 6.477 -1.312 -1.797 1.00 85.06 80 ILE A CA 1
ATOM 621 C C . ILE A 1 80 ? 6.460 -0.675 -0.407 1.00 85.06 80 ILE A C 1
ATOM 623 O O . ILE A 1 80 ? 5.462 -0.810 0.290 1.00 85.06 80 ILE A O 1
ATOM 627 N N . GLY A 1 81 ? 7.515 0.045 -0.013 1.00 83.56 81 GLY A N 1
ATOM 628 C CA . GLY A 1 81 ? 7.558 0.705 1.296 1.00 83.56 81 GLY A CA 1
ATOM 629 C C . GLY A 1 81 ? 6.426 1.719 1.475 1.00 83.56 81 GLY A C 1
ATOM 630 O O . GLY A 1 81 ? 5.756 1.713 2.501 1.00 83.56 81 GLY A O 1
ATOM 631 N N . LEU A 1 82 ? 6.167 2.524 0.440 1.00 87.25 82 LEU A N 1
ATOM 632 C CA . LEU A 1 82 ? 5.072 3.500 0.432 1.00 87.25 82 LEU A CA 1
ATOM 633 C C . LEU A 1 82 ? 3.693 2.820 0.409 1.00 87.25 82 LEU A C 1
ATOM 635 O O . LEU A 1 82 ? 2.792 3.223 1.132 1.00 87.25 82 LEU A O 1
ATOM 639 N N . LEU A 1 83 ? 3.530 1.764 -0.393 1.00 85.94 83 LEU A N 1
ATOM 640 C CA . LEU A 1 83 ? 2.260 1.040 -0.523 1.00 85.94 83 LEU A CA 1
ATOM 641 C C . LEU A 1 83 ? 1.872 0.294 0.750 1.00 85.94 83 LEU A C 1
ATOM 643 O O . LEU A 1 83 ? 0.691 0.186 1.081 1.00 85.94 83 LEU A O 1
ATOM 647 N N . VAL A 1 84 ? 2.865 -0.272 1.431 1.00 85.44 84 VAL A N 1
ATOM 648 C CA . VAL A 1 84 ? 2.649 -0.970 2.691 1.00 85.44 84 VAL A CA 1
ATOM 649 C C . VAL A 1 84 ? 2.207 0.030 3.748 1.00 85.44 84 VAL A C 1
ATOM 651 O O . VAL A 1 84 ? 1.206 -0.240 4.396 1.00 85.44 84 VAL A O 1
ATOM 654 N N . ASP A 1 85 ? 2.865 1.186 3.867 1.00 88.25 85 ASP A N 1
ATOM 655 C CA . ASP A 1 85 ? 2.499 2.231 4.833 1.00 88.25 85 ASP A CA 1
ATOM 656 C C . ASP A 1 85 ? 1.008 2.610 4.747 1.00 88.25 85 ASP A C 1
ATOM 658 O O . ASP A 1 85 ? 0.281 2.495 5.736 1.00 88.25 85 ASP A O 1
ATOM 662 N N . ASP A 1 86 ? 0.504 2.902 3.541 1.00 89.50 86 ASP A N 1
ATOM 663 C CA . ASP A 1 86 ? -0.916 3.219 3.317 1.00 89.50 86 ASP A CA 1
ATOM 664 C C . ASP A 1 86 ? -1.853 2.086 3.780 1.00 89.50 86 ASP A C 1
ATOM 666 O O . ASP A 1 86 ? -2.877 2.321 4.432 1.00 89.50 86 ASP A O 1
ATOM 670 N N . ALA A 1 87 ? -1.510 0.834 3.459 1.00 88.31 87 ALA A N 1
ATOM 671 C CA . ALA A 1 87 ? -2.309 -0.326 3.847 1.00 88.31 87 ALA A CA 1
ATOM 672 C C . ALA A 1 87 ? -2.281 -0.573 5.365 1.00 88.31 87 ALA A C 1
ATOM 674 O O . ALA A 1 87 ? -3.298 -0.977 5.937 1.00 88.31 87 ALA A O 1
ATOM 675 N N . ILE A 1 88 ? -1.142 -0.325 6.019 1.00 89.31 88 ILE A N 1
ATOM 676 C CA . ILE A 1 88 ? -0.984 -0.447 7.472 1.00 89.31 88 ILE A CA 1
ATOM 677 C C . ILE A 1 88 ? -1.848 0.590 8.178 1.00 89.31 88 ILE A C 1
ATOM 679 O O . ILE A 1 88 ? -2.679 0.209 9.002 1.00 89.31 88 ILE A O 1
ATOM 683 N N . VAL A 1 89 ? -1.708 1.870 7.817 1.00 90.75 89 VAL A N 1
ATOM 684 C CA . VAL A 1 89 ? -2.427 2.986 8.454 1.00 90.75 89 VAL A CA 1
ATOM 685 C C . VAL A 1 89 ? -3.940 2.769 8.398 1.00 90.75 89 VAL A C 1
ATOM 687 O O . VAL A 1 89 ? -4.649 3.008 9.377 1.00 90.75 89 VAL A O 1
ATOM 690 N N . VAL A 1 90 ? -4.450 2.261 7.272 1.00 91.44 90 VAL A N 1
ATOM 691 C CA . VAL A 1 90 ? -5.869 1.916 7.128 1.00 91.44 90 VAL A CA 1
ATOM 692 C C . VAL A 1 90 ? -6.287 0.820 8.108 1.00 91.44 90 VAL A C 1
ATOM 694 O O . VAL A 1 90 ? -7.265 0.995 8.837 1.00 91.44 90 VAL A O 1
ATOM 697 N N . VAL A 1 91 ? -5.581 -0.313 8.124 1.00 90.00 91 VAL A N 1
ATOM 698 C CA . VAL A 1 91 ? -5.953 -1.471 8.954 1.00 90.00 91 VAL A CA 1
ATOM 699 C C . VAL A 1 91 ? -5.829 -1.145 10.440 1.00 90.00 91 VAL A C 1
ATOM 701 O O . VAL A 1 91 ? -6.722 -1.482 11.215 1.00 90.00 91 VAL A O 1
ATOM 704 N N . GLU A 1 92 ? -4.773 -0.434 10.826 1.00 88.88 92 GLU A N 1
ATOM 705 C CA . GLU A 1 92 ? -4.549 0.012 12.198 1.00 88.88 92 GLU A CA 1
ATOM 706 C C . GLU A 1 92 ? -5.658 0.957 12.669 1.00 88.88 92 GLU A C 1
ATOM 708 O O . GLU A 1 92 ? -6.213 0.765 13.751 1.00 88.88 92 GLU A O 1
ATOM 713 N N . ASN A 1 93 ? -6.050 1.940 11.850 1.00 90.94 93 ASN A N 1
ATOM 714 C CA . ASN A 1 93 ? -7.113 2.871 12.226 1.00 90.94 93 ASN A CA 1
ATOM 715 C C . ASN A 1 93 ? -8.473 2.164 12.348 1.00 90.94 93 ASN A C 1
ATOM 717 O O . ASN A 1 93 ? -9.258 2.500 13.234 1.00 90.94 93 ASN A O 1
ATOM 721 N N . VAL A 1 94 ? -8.758 1.174 11.490 1.00 91.56 94 VAL A N 1
ATOM 722 C CA . VAL A 1 94 ? -9.972 0.348 11.615 1.00 91.56 94 VAL A CA 1
ATOM 723 C C . VAL A 1 94 ? -9.959 -0.447 12.920 1.00 91.56 94 VAL A C 1
ATOM 725 O O . VAL A 1 94 ? -10.948 -0.391 13.650 1.00 91.56 94 VAL A O 1
ATOM 728 N N . GLU A 1 95 ? -8.861 -1.133 13.246 1.00 88.38 95 GLU A N 1
ATOM 729 C CA . GLU A 1 95 ? -8.776 -1.895 14.498 1.00 88.38 95 GLU A CA 1
ATOM 730 C C . GLU A 1 95 ? -8.833 -0.991 15.732 1.00 88.38 95 GLU A C 1
ATOM 732 O O . GLU A 1 95 ? -9.533 -1.312 16.693 1.00 88.38 95 GLU A O 1
ATOM 737 N N . ARG A 1 96 ? -8.210 0.194 15.692 1.00 90.38 96 ARG A N 1
ATOM 738 C CA . ARG A 1 96 ? -8.329 1.183 16.772 1.00 90.38 96 ARG A CA 1
ATOM 739 C C . ARG A 1 96 ? -9.793 1.529 17.043 1.00 90.38 96 ARG A C 1
ATOM 741 O O . ARG A 1 96 ? -10.239 1.446 18.183 1.00 90.38 96 ARG A O 1
ATOM 748 N N . VAL A 1 97 ? -10.560 1.857 15.999 1.00 91.94 97 VAL A N 1
ATOM 749 C CA . VAL A 1 97 ? -11.990 2.193 16.128 1.00 91.94 97 VAL A CA 1
ATOM 750 C C . VAL A 1 97 ? -12.810 0.991 16.611 1.00 91.94 97 VAL A C 1
ATOM 752 O O . VAL A 1 97 ? -13.717 1.159 17.427 1.00 91.94 97 VAL A O 1
ATOM 755 N N . MET A 1 98 ? -12.494 -0.227 16.157 1.00 90.12 98 MET A N 1
ATOM 756 C CA . MET A 1 98 ? -13.154 -1.448 16.637 1.00 90.12 98 MET A CA 1
ATOM 757 C C . MET A 1 98 ? -12.922 -1.678 18.134 1.00 90.12 98 MET A C 1
ATOM 759 O O . MET A 1 98 ? -13.859 -2.039 18.844 1.00 90.12 98 MET A O 1
ATOM 763 N N . VAL A 1 99 ? -11.702 -1.450 18.624 1.00 89.12 99 VAL A N 1
ATOM 764 C CA . VAL A 1 99 ? -11.341 -1.659 20.034 1.00 89.12 99 VAL A CA 1
ATOM 765 C C . VAL A 1 99 ? -11.889 -0.550 20.935 1.00 89.12 99 VAL A C 1
ATOM 767 O O . VAL A 1 99 ? -12.454 -0.848 21.989 1.00 89.12 99 VAL A O 1
ATOM 770 N N . GLU A 1 100 ? -11.758 0.715 20.531 1.00 92.31 100 GLU A N 1
ATOM 771 C CA . GLU A 1 100 ? -12.179 1.871 21.335 1.00 92.31 100 GLU A CA 1
ATOM 772 C C . GLU A 1 100 ? -13.703 1.997 21.418 1.00 92.31 100 GLU A C 1
ATOM 774 O O . GLU A 1 100 ? -14.256 2.226 22.495 1.00 92.31 100 GLU A O 1
ATOM 779 N N . GLU A 1 101 ? -14.398 1.816 20.293 1.00 90.44 101 GLU A N 1
ATOM 780 C CA . GLU A 1 101 ? -15.838 2.071 20.201 1.00 90.44 101 GLU A CA 1
ATOM 781 C C . GLU A 1 101 ? -16.694 0.801 20.198 1.00 90.44 101 GLU A C 1
ATOM 783 O O . GLU A 1 101 ? -17.920 0.885 20.273 1.00 90.44 101 GLU A O 1
ATOM 788 N N . LYS A 1 102 ? -16.067 -0.383 20.136 1.00 91.19 102 LYS A N 1
ATOM 789 C CA . LYS A 1 102 ? -16.742 -1.697 20.119 1.00 91.19 102 LYS A CA 1
ATOM 790 C C . LYS A 1 102 ? -17.773 -1.838 18.995 1.00 91.19 102 LYS A C 1
ATOM 792 O O . LYS A 1 102 ? -18.771 -2.546 19.136 1.00 91.19 102 LYS A O 1
ATOM 797 N N . LEU A 1 103 ? -17.527 -1.164 17.874 1.00 90.50 103 LEU A N 1
ATOM 798 C CA . LEU A 1 103 ? -18.382 -1.216 16.695 1.00 90.50 103 LEU A CA 1
ATOM 799 C C . LEU A 1 103 ? -18.153 -2.508 15.894 1.00 90.50 103 LEU A C 1
ATOM 801 O O . LEU A 1 103 ? -17.042 -3.047 15.876 1.00 90.50 103 LEU A O 1
ATOM 805 N N . PRO A 1 104 ? -19.175 -3.005 15.175 1.00 92.25 104 PRO A N 1
ATOM 806 C CA . PRO A 1 104 ? -18.998 -4.123 14.259 1.00 92.25 104 PRO A CA 1
ATOM 807 C C . PRO A 1 104 ? -18.055 -3.740 13.096 1.00 92.25 104 PRO A C 1
ATOM 809 O O . PRO A 1 104 ? -18.029 -2.575 12.688 1.00 92.25 104 PRO A O 1
ATOM 812 N N . PRO A 1 105 ? -17.334 -4.704 12.480 1.00 88.25 105 PRO A N 1
ATOM 813 C CA . PRO A 1 105 ? -16.259 -4.421 11.517 1.00 88.25 105 PRO A CA 1
ATOM 814 C C . PRO A 1 105 ? -16.656 -3.501 10.357 1.00 88.25 105 PRO A C 1
ATOM 816 O O . PRO A 1 105 ? -15.878 -2.652 9.924 1.00 88.25 105 PRO A O 1
ATOM 819 N N . LYS A 1 106 ? -17.890 -3.638 9.857 1.00 92.44 106 LYS A N 1
ATOM 820 C CA . LYS A 1 106 ? -18.405 -2.812 8.759 1.00 92.44 106 LYS A CA 1
ATOM 821 C C . LYS A 1 106 ? -18.567 -1.345 9.171 1.00 92.44 106 LYS A C 1
ATOM 823 O O . LYS A 1 106 ? -18.152 -0.459 8.429 1.00 92.44 106 LYS A O 1
ATOM 828 N N . GLU A 1 107 ? -19.160 -1.097 10.334 1.00 92.25 107 GLU A N 1
ATOM 829 C CA . GLU A 1 107 ? -19.404 0.258 10.842 1.00 92.25 107 GLU A CA 1
ATOM 830 C C . GLU A 1 107 ? -18.098 0.916 11.281 1.00 92.25 107 GLU A C 1
ATOM 832 O O . GLU A 1 107 ? -17.844 2.070 10.938 1.00 92.25 107 GLU A O 1
ATOM 837 N N . ALA A 1 108 ? -17.219 0.151 11.934 1.00 92.44 108 ALA A N 1
ATOM 838 C CA . ALA A 1 108 ? -15.887 0.614 12.293 1.00 92.44 108 ALA A CA 1
ATOM 839 C C . ALA A 1 108 ? -15.071 1.013 11.056 1.00 92.44 108 ALA A C 1
ATOM 841 O O . ALA A 1 108 ? -14.434 2.062 11.060 1.00 92.44 108 ALA A O 1
ATOM 842 N N . THR A 1 109 ? -15.150 0.241 9.965 1.00 92.44 109 THR A N 1
ATOM 843 C CA . THR A 1 109 ? -14.476 0.587 8.703 1.00 92.44 109 THR A CA 1
ATOM 844 C C . THR A 1 109 ? -15.021 1.881 8.104 1.00 92.44 109 THR A C 1
ATOM 846 O O . THR A 1 109 ? -14.245 2.742 7.700 1.00 92.44 109 THR A O 1
ATOM 849 N N . GLN A 1 110 ? -16.345 2.061 8.071 1.00 94.12 110 GLN A N 1
ATOM 850 C CA . GLN A 1 110 ? -16.953 3.290 7.551 1.00 94.12 110 GLN A CA 1
ATOM 851 C C . GLN A 1 110 ? -16.547 4.517 8.372 1.00 94.12 110 GLN A C 1
ATOM 853 O O . GLN A 1 110 ? -16.164 5.545 7.808 1.00 94.12 110 GLN A O 1
ATOM 858 N N . LYS A 1 111 ? -16.576 4.399 9.702 1.00 93.25 111 LYS A N 1
ATOM 859 C CA . LYS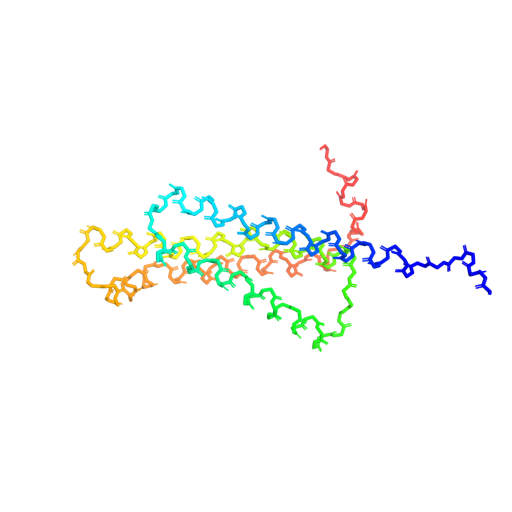 A 1 111 ? -16.176 5.483 10.597 1.00 93.25 111 LYS A CA 1
ATOM 860 C C . LYS A 1 111 ? -14.682 5.783 10.492 1.00 93.25 111 LYS A C 1
ATOM 862 O O . LYS A 1 111 ? -14.311 6.943 10.341 1.00 93.25 111 LYS A O 1
ATOM 867 N N . SER A 1 112 ? -13.846 4.749 10.491 1.00 93.75 112 SER A N 1
ATOM 868 C CA . SER A 1 112 ? -12.399 4.853 10.292 1.00 93.75 112 SER A CA 1
ATOM 869 C C . SER A 1 112 ? -12.073 5.604 8.998 1.00 93.75 112 SER A C 1
ATOM 871 O O . SER A 1 112 ? -11.369 6.612 9.035 1.00 93.75 112 SER A O 1
ATOM 873 N N . MET A 1 113 ? -12.680 5.208 7.874 1.00 93.88 113 MET A N 1
ATOM 874 C CA . MET A 1 113 ? -12.464 5.874 6.587 1.00 93.88 113 MET A CA 1
ATOM 875 C C . MET A 1 113 ? -12.875 7.346 6.612 1.00 93.88 113 MET A C 1
ATOM 877 O O . MET A 1 113 ? -12.144 8.177 6.085 1.00 93.88 113 MET A O 1
ATOM 881 N N . SER A 1 114 ? -13.970 7.707 7.288 1.00 92.62 114 SER A N 1
ATOM 882 C CA . SER A 1 114 ? -14.373 9.118 7.407 1.00 92.62 114 SER A CA 1
ATOM 883 C C . SER A 1 114 ? -13.352 9.997 8.149 1.00 92.62 114 SER A C 1
ATOM 885 O O . SER A 1 114 ? -13.313 11.203 7.920 1.00 92.62 114 SER A O 1
ATOM 887 N N . GLN A 1 115 ? -12.503 9.406 8.998 1.00 92.25 115 GLN A N 1
ATOM 888 C CA . GLN A 1 115 ? -11.459 10.120 9.739 1.00 92.25 115 GLN A CA 1
ATOM 889 C C . GLN A 1 115 ? -10.182 10.300 8.910 1.00 92.25 115 GLN A C 1
ATOM 891 O O . GLN A 1 115 ? -9.572 11.367 8.955 1.00 92.25 115 GLN A O 1
ATOM 896 N N . ILE A 1 116 ? -9.772 9.272 8.156 1.00 93.88 116 ILE A N 1
ATOM 897 C CA . ILE A 1 116 ? -8.451 9.245 7.499 1.00 93.88 116 ILE A CA 1
ATOM 898 C C . ILE A 1 116 ? -8.490 9.500 5.992 1.00 93.88 116 ILE A C 1
ATOM 900 O O . ILE A 1 116 ? -7.460 9.843 5.419 1.00 93.88 116 ILE A O 1
ATOM 904 N N . GLN A 1 117 ? -9.644 9.386 5.326 1.00 92.31 117 GLN A N 1
ATOM 905 C CA . GLN A 1 117 ? -9.732 9.510 3.864 1.00 92.31 117 GLN A CA 1
ATOM 906 C C . GLN A 1 117 ? -9.168 10.842 3.355 1.00 92.31 117 GLN A C 1
ATOM 908 O O . GLN A 1 117 ? -8.448 10.861 2.358 1.00 92.31 117 GLN A O 1
ATOM 913 N N . GLY A 1 118 ? -9.451 11.950 4.047 1.00 93.94 118 GLY A N 1
ATOM 914 C CA . GLY A 1 118 ? -8.901 13.260 3.687 1.00 93.94 118 GLY A CA 1
ATOM 915 C C . GLY A 1 118 ? -7.373 13.309 3.785 1.00 93.94 118 GLY A C 1
ATOM 916 O O . GLY A 1 118 ? -6.719 13.865 2.903 1.00 93.94 118 GLY A O 1
ATOM 917 N N . ALA A 1 119 ? -6.801 12.677 4.813 1.00 93.31 119 ALA A N 1
ATOM 918 C CA . ALA A 1 119 ? -5.356 12.580 4.988 1.00 93.31 119 ALA A CA 1
ATOM 919 C C . ALA A 1 119 ? -4.712 11.707 3.901 1.00 93.31 119 ALA A C 1
ATOM 921 O O . ALA A 1 119 ? -3.735 12.134 3.296 1.00 93.31 119 ALA A O 1
ATOM 922 N N . LEU A 1 120 ? -5.300 10.547 3.583 1.00 92.75 120 LEU A N 1
ATOM 923 C CA . LEU A 1 120 ? -4.809 9.644 2.533 1.00 92.75 120 LEU A CA 1
ATOM 924 C C . LEU A 1 120 ? -4.797 10.318 1.154 1.00 92.75 120 LEU A C 1
ATOM 926 O O . LEU A 1 120 ? -3.805 10.251 0.433 1.00 92.75 120 LEU A O 1
ATOM 930 N N . VAL A 1 121 ? -5.869 11.037 0.801 1.00 94.06 121 VAL A N 1
ATOM 931 C CA . VAL A 1 121 ? -5.910 11.817 -0.447 1.00 94.06 121 VAL A CA 1
ATOM 932 C C . VAL A 1 121 ? -4.851 12.922 -0.428 1.00 94.06 121 VAL A C 1
ATOM 934 O O . VAL A 1 121 ? -4.175 13.138 -1.431 1.00 94.06 121 VAL A O 1
ATOM 937 N N . GLY A 1 122 ? -4.661 13.596 0.709 1.00 95.06 122 GLY A N 1
ATOM 938 C CA . GLY A 1 122 ? -3.605 14.594 0.879 1.00 95.06 122 GLY A CA 1
ATOM 939 C C . GLY A 1 122 ? -2.206 14.021 0.649 1.00 95.06 122 GLY A C 1
ATOM 940 O O . GLY A 1 122 ? -1.436 14.588 -0.125 1.00 95.06 122 GLY A O 1
ATOM 941 N N . ILE A 1 123 ? -1.900 12.871 1.255 1.00 92.62 123 ILE A N 1
ATOM 942 C CA . ILE A 1 123 ? -0.627 12.158 1.085 1.00 92.62 123 ILE A CA 1
ATOM 943 C C . ILE A 1 123 ? -0.425 11.788 -0.385 1.00 92.62 123 ILE A C 1
ATOM 945 O O . ILE A 1 123 ? 0.615 12.113 -0.955 1.00 92.62 123 ILE A O 1
ATOM 949 N N . ALA A 1 124 ? -1.437 11.211 -1.038 1.00 91.38 124 ALA A N 1
ATOM 950 C CA . ALA A 1 124 ? -1.363 10.856 -2.453 1.00 91.38 124 ALA A CA 1
ATOM 951 C C . ALA A 1 124 ? -1.072 12.074 -3.348 1.00 91.38 124 ALA A C 1
ATOM 953 O O . ALA A 1 124 ? -0.249 11.992 -4.263 1.00 91.38 124 ALA A O 1
ATOM 954 N N . MET A 1 125 ? -1.697 13.221 -3.069 1.00 94.88 125 MET A N 1
ATOM 955 C CA . MET A 1 125 ? -1.460 14.469 -3.802 1.00 94.88 125 MET A CA 1
ATOM 956 C C . MET A 1 125 ? -0.047 15.014 -3.570 1.00 94.88 125 MET A C 1
ATOM 958 O O . MET A 1 125 ? 0.611 15.434 -4.522 1.00 94.88 125 MET A O 1
ATOM 962 N N . VAL A 1 126 ? 0.446 14.978 -2.328 1.00 93.88 126 VAL A N 1
ATOM 963 C CA . VAL A 1 126 ? 1.807 15.416 -1.980 1.00 93.88 126 VAL A CA 1
ATOM 964 C C . VAL A 1 126 ? 2.850 14.515 -2.637 1.00 93.88 126 VAL A C 1
ATOM 966 O O . VAL A 1 126 ? 3.757 15.020 -3.298 1.00 93.88 126 VAL A O 1
ATOM 969 N N . LEU A 1 127 ? 2.702 13.192 -2.527 1.00 91.06 127 LEU A N 1
ATOM 970 C CA . LEU A 1 127 ? 3.596 12.231 -3.173 1.00 91.06 127 LEU A CA 1
ATOM 971 C C . LEU A 1 127 ? 3.582 12.416 -4.691 1.00 91.06 127 LEU A C 1
ATOM 973 O O . LEU A 1 127 ? 4.642 12.495 -5.310 1.00 91.06 127 LEU A O 1
ATOM 977 N N . SER A 1 128 ? 2.401 12.587 -5.290 1.00 89.94 128 SER A N 1
ATOM 978 C CA . SER A 1 128 ? 2.281 12.885 -6.719 1.00 89.94 128 SER A CA 1
ATOM 979 C C . SER A 1 128 ? 3.031 14.165 -7.087 1.00 89.94 128 SER A C 1
ATOM 981 O O . SER A 1 128 ? 3.803 14.156 -8.038 1.00 89.94 128 SER A O 1
ATOM 983 N N . ALA A 1 129 ? 2.886 15.250 -6.323 1.00 90.50 129 ALA A N 1
ATOM 984 C CA . ALA A 1 129 ? 3.598 16.501 -6.583 1.00 90.50 129 ALA A CA 1
ATOM 985 C C . ALA A 1 129 ? 5.131 16.338 -6.510 1.00 90.50 129 ALA A C 1
ATOM 987 O O . ALA A 1 129 ? 5.850 16.887 -7.350 1.00 90.50 129 ALA A O 1
ATOM 988 N N . VAL A 1 130 ? 5.630 15.550 -5.551 1.00 88.62 130 VAL A N 1
ATOM 989 C CA . VAL A 1 130 ? 7.064 15.259 -5.394 1.00 88.62 130 VAL A CA 1
ATOM 990 C C . VAL A 1 130 ? 7.589 14.412 -6.559 1.00 88.62 130 VAL A C 1
ATOM 992 O O . VAL A 1 130 ? 8.578 14.785 -7.194 1.00 88.62 130 VAL A O 1
ATOM 995 N N . PHE A 1 131 ? 6.919 13.307 -6.894 1.00 84.81 131 PHE A N 1
ATOM 996 C CA . PHE A 1 131 ? 7.377 12.384 -7.938 1.00 84.81 131 PHE A CA 1
ATOM 997 C C . PHE A 1 131 ? 7.163 12.918 -9.358 1.00 84.81 131 PHE A C 1
ATOM 999 O O . PHE A 1 131 ? 8.020 12.710 -10.216 1.00 84.81 131 PHE A O 1
ATOM 1006 N N . ILE A 1 132 ? 6.081 13.662 -9.616 1.00 85.56 132 ILE A N 1
ATOM 1007 C CA . ILE A 1 132 ? 5.841 14.306 -10.918 1.00 85.56 132 ILE A CA 1
ATOM 1008 C C . ILE A 1 132 ? 6.917 15.350 -11.203 1.00 85.56 132 ILE A C 1
ATOM 1010 O O . ILE A 1 132 ? 7.299 15.521 -12.357 1.00 85.56 132 ILE A O 1
ATOM 1014 N N . ARG A 1 133 ? 7.452 16.041 -10.185 1.00 80.19 133 ARG A N 1
ATOM 1015 C CA . ARG A 1 133 ? 8.493 17.054 -10.407 1.00 80.19 133 ARG A CA 1
ATOM 1016 C C . ARG A 1 133 ? 9.818 16.453 -10.880 1.00 80.19 133 ARG A C 1
ATOM 1018 O O . ARG A 1 133 ? 10.515 17.099 -11.665 1.00 80.19 133 ARG A O 1
ATOM 1025 N N . TRP A 1 134 ? 10.159 15.248 -10.428 1.00 73.88 134 TRP A N 1
ATOM 1026 C CA . TRP A 1 134 ? 11.451 14.603 -10.678 1.00 73.88 134 TRP A CA 1
ATOM 1027 C C . TRP A 1 134 ? 11.867 14.542 -12.164 1.00 73.88 134 TRP A C 1
ATOM 1029 O O . TRP A 1 134 ? 12.936 15.072 -12.484 1.00 73.88 134 TRP A O 1
ATOM 1039 N N . PRO A 1 135 ? 11.054 14.008 -13.101 1.00 70.88 135 PRO A N 1
ATOM 1040 C CA . PRO A 1 135 ? 11.425 13.920 -14.519 1.00 70.88 135 PRO A CA 1
ATOM 1041 C C . PRO A 1 135 ? 11.595 15.279 -15.220 1.00 70.88 135 PRO A C 1
ATOM 1043 O O . PRO A 1 135 ? 12.226 15.340 -16.270 1.00 70.88 135 PRO A O 1
ATOM 1046 N N . PHE A 1 136 ? 11.071 16.372 -14.650 1.00 70.81 136 PHE A N 1
ATOM 1047 C CA . PHE A 1 136 ? 11.201 17.734 -15.190 1.00 70.81 136 PHE A CA 1
ATOM 1048 C C . PHE A 1 136 ? 12.303 18.558 -14.505 1.00 70.81 136 PHE A C 1
ATOM 1050 O O . PHE A 1 136 ? 12.438 19.762 -14.762 1.00 70.81 136 PHE A O 1
ATOM 1057 N N . SER A 1 137 ? 13.061 17.960 -13.583 1.00 66.62 137 SER A N 1
ATOM 1058 C CA . SER A 1 137 ? 14.209 18.614 -12.963 1.00 66.62 137 SER A CA 1
ATOM 1059 C C . SER A 1 137 ? 15.415 18.579 -13.914 1.00 66.62 137 SER A C 1
ATOM 1061 O O . SER A 1 137 ? 15.714 17.562 -14.529 1.00 66.62 137 SER A O 1
ATOM 1063 N N . ALA A 1 138 ? 16.098 19.716 -14.083 1.00 56.34 138 ALA A N 1
ATOM 1064 C CA . ALA A 1 138 ? 17.151 19.916 -15.090 1.00 56.34 138 ALA A CA 1
ATOM 1065 C C . ALA A 1 138 ? 18.472 19.172 -14.799 1.00 56.34 138 ALA A C 1
ATOM 1067 O O . ALA A 1 138 ? 19.479 19.397 -15.469 1.00 56.34 138 ALA A O 1
ATOM 1068 N N . VAL A 1 139 ? 18.498 18.322 -13.773 1.00 58.44 139 VAL A N 1
ATOM 1069 C CA . VAL A 1 139 ? 19.700 17.645 -13.299 1.00 58.44 139 VAL A CA 1
ATOM 1070 C C . VAL A 1 139 ? 19.584 16.162 -13.660 1.00 58.44 139 VAL A C 1
ATOM 1072 O O . VAL A 1 139 ? 18.670 15.491 -13.183 1.00 58.44 139 VAL A O 1
ATOM 1075 N N . PRO A 1 140 ? 20.497 15.624 -14.490 1.00 55.81 140 PRO A N 1
ATOM 1076 C CA . PRO A 1 140 ? 20.528 14.200 -14.792 1.00 55.81 140 PRO A CA 1
ATOM 1077 C C . PRO A 1 140 ? 20.669 13.372 -13.504 1.00 55.81 140 PRO A C 1
ATOM 1079 O O . PRO A 1 140 ? 21.391 13.805 -12.600 1.00 55.81 140 PRO A O 1
ATOM 1082 N N . PRO A 1 141 ? 20.087 12.159 -13.426 1.00 55.78 141 PRO A N 1
ATOM 1083 C CA . PRO A 1 141 ? 20.098 11.329 -12.216 1.00 55.78 141 PRO A CA 1
ATOM 1084 C C . PRO A 1 141 ? 21.497 11.145 -11.603 1.00 55.78 141 PRO A C 1
ATOM 1086 O O . PRO A 1 141 ? 21.654 11.167 -10.387 1.00 55.78 141 PRO A O 1
ATOM 1089 N N . GLY A 1 142 ? 22.539 11.057 -12.440 1.00 52.94 142 GLY A N 1
ATOM 1090 C CA . GLY A 1 142 ? 23.929 10.909 -11.994 1.00 52.94 142 GLY A CA 1
ATOM 1091 C C . GLY A 1 142 ? 24.555 12.157 -11.359 1.00 52.94 142 GLY A C 1
ATOM 1092 O O . GLY A 1 142 ? 25.543 12.040 -10.645 1.00 52.94 142 GLY A O 1
ATOM 1093 N N . ARG A 1 143 ? 23.993 13.351 -11.582 1.00 48.50 143 ARG A N 1
ATOM 1094 C CA . ARG A 1 143 ? 24.506 14.615 -11.029 1.00 48.50 143 ARG A CA 1
ATOM 1095 C C . ARG A 1 143 ? 23.778 15.053 -9.758 1.00 48.50 143 ARG A C 1
ATOM 1097 O O . ARG A 1 143 ? 24.338 15.858 -9.033 1.00 48.50 143 ARG A O 1
ATOM 1104 N N . PHE A 1 144 ? 22.607 14.478 -9.462 1.00 54.72 144 PHE A N 1
ATOM 1105 C CA . PHE A 1 144 ? 21.904 14.652 -8.183 1.00 54.72 144 PHE A CA 1
ATOM 1106 C C . PHE A 1 144 ? 22.561 13.836 -7.060 1.00 54.72 144 PHE A C 1
ATOM 1108 O O . PHE A 1 144 ? 22.784 14.361 -5.975 1.00 54.72 144 PHE A O 1
ATOM 1115 N N . ILE A 1 145 ? 22.934 12.580 -7.343 1.00 53.75 145 ILE A N 1
ATOM 1116 C CA . ILE A 1 145 ? 23.560 11.669 -6.363 1.00 53.75 145 ILE A CA 1
ATOM 1117 C C . ILE A 1 145 ? 25.012 12.091 -6.064 1.00 53.75 145 ILE A C 1
ATOM 1119 O O . ILE A 1 145 ? 25.486 11.933 -4.948 1.00 53.75 145 ILE A O 1
ATOM 1123 N N . ALA A 1 146 ? 25.708 12.689 -7.039 1.00 49.62 146 ALA A N 1
ATOM 1124 C CA . ALA A 1 146 ? 27.068 13.210 -6.869 1.00 49.62 146 ALA A CA 1
ATOM 1125 C C . ALA A 1 146 ? 27.137 14.607 -6.212 1.00 49.62 146 ALA A C 1
ATOM 1127 O O . ALA A 1 146 ? 28.235 15.092 -5.950 1.00 49.62 146 ALA A O 1
ATOM 1128 N N . SER A 1 147 ? 25.998 15.279 -5.992 1.00 42.84 147 SER A N 1
ATOM 1129 C CA . SER A 1 147 ? 25.931 16.619 -5.381 1.00 42.84 147 SER A CA 1
ATOM 1130 C C . SER A 1 147 ? 25.344 16.637 -3.968 1.00 42.84 147 SER A C 1
ATOM 1132 O O . SER A 1 147 ? 25.200 17.713 -3.388 1.00 42.84 147 SER A O 1
ATOM 1134 N N . SER A 1 148 ? 24.970 15.479 -3.423 1.00 38.81 148 SER A N 1
ATOM 1135 C CA . SER A 1 148 ? 24.607 15.351 -2.012 1.00 38.81 148 SER A CA 1
ATOM 1136 C C . SER A 1 148 ? 25.896 15.242 -1.179 1.00 38.81 148 SER A C 1
ATOM 1138 O O . SER A 1 148 ? 26.725 14.399 -1.522 1.00 38.81 148 SER A O 1
ATOM 1140 N N . PRO A 1 149 ? 26.108 16.109 -0.168 1.00 49.59 149 PRO A N 1
ATOM 1141 C CA . PRO A 1 149 ? 27.282 16.059 0.706 1.00 49.59 149 PRO A CA 1
ATOM 1142 C C . PRO A 1 149 ? 27.347 14.780 1.548 1.00 49.59 149 PRO A C 1
ATOM 1144 O O . PRO A 1 149 ? 26.275 14.187 1.813 1.00 49.59 149 PRO A O 1
#

Sequence (149 aa):
MVYPYDTTPFVKISIHEVVKTLFEAIILVFLVMYLFLQNLRATLIPTIAVPVVLLGTFAVLAAFGFSINTLTMFGMVLAIGLLVDDAIVVVENVERVMVEEKLPPKEATQKSMSQIQGALVGIAMVLSAVFIRWPFSAVPPGRFIASSP

InterPro domains:
  IPR001036 Acriflavin resistance protein [PF00873] (2-132)
  IPR001036 Acriflavin resistance protein [PR00702] (14-37)
  IPR001036 Acriflavin resistance protein [PR00702] (41-62)
  IPR001036 Acriflavin resistance protein [PR00702] (69-93)
  IPR001036 Acriflavin resistance protein [PR00702] (123-146)
  IPR001036 Acriflavin resistance protein [PTHR32063] (3-135)

Secondary structure (DSSP, 8-state):
---S---HHHHHHHHHHHHHHHHHHHHHHHHHHHHHH--HHHHHHHHHHHHHHHHHHHHHHHHTT----HHHHHHHHHHHHHHHHHHHHHHHHHHHHHHHH---HHHHHHHHHHHHHHHHHHHHHHHHHHHHHGGGSSS-HHHHHTT--